Protein AF-A0A6C0K2D8-F1 (afdb_monomer_lite)

Sequence (80 aa):
MIVNALKNPLVGIVISFMFGVAIVMVLSPVCRGTSCMVVKAPPLHEVKDTVYHIGSKCYKFEPKGMDCPATGVIEAFQTI

Radius of gyration: 26.94 Å; chains: 1; bounding box: 56×22×70 Å

Foldseek 3Di:
DVVVQCPDPVSVVVVVVVVVVVVCVVPPPPQDPPNPDPDDDDDQVVLQVDWDDDDPDIDRDDDDDDDDDPDDDDDSDDDD

Organism: NCBI:txid1070528

Structure (mmCIF, N/CA/C/O backbone):
data_AF-A0A6C0K2D8-F1
#
_entry.id   AF-A0A6C0K2D8-F1
#
loop_
_atom_site.group_PDB
_atom_site.id
_atom_site.type_symbol
_atom_site.label_atom_id
_atom_site.label_alt_id
_atom_site.label_comp_id
_atom_site.label_asym_id
_atom_site.label_entity_id
_atom_site.label_seq_id
_atom_site.pdbx_PDB_ins_code
_atom_site.Cartn_x
_atom_site.Cartn_y
_atom_site.Cartn_z
_atom_site.occupancy
_atom_site.B_iso_or_equiv
_atom_site.auth_seq_id
_atom_site.auth_comp_id
_atom_site.auth_asym_id
_atom_site.auth_atom_id
_atom_site.pdbx_PDB_model_num
ATOM 1 N N . MET A 1 1 ? 24.389 -4.745 -39.530 1.00 59.84 1 MET A N 1
ATOM 2 C CA . MET A 1 1 ? 22.968 -4.638 -39.944 1.00 59.84 1 MET A CA 1
ATOM 3 C C . MET A 1 1 ? 22.063 -4.050 -38.854 1.00 59.84 1 MET A C 1
ATOM 5 O O . MET A 1 1 ? 21.298 -3.153 -39.170 1.00 59.84 1 MET A O 1
ATOM 9 N N . ILE A 1 2 ? 22.197 -4.446 -37.581 1.00 67.88 2 ILE A N 1
ATOM 10 C CA . ILE A 1 2 ? 21.365 -3.965 -36.447 1.00 67.88 2 ILE A CA 1
ATOM 11 C C . ILE A 1 2 ? 21.469 -2.442 -36.197 1.00 67.88 2 ILE A C 1
ATOM 13 O O . ILE A 1 2 ? 20.493 -1.779 -35.862 1.00 67.88 2 ILE A O 1
ATOM 17 N N . VAL A 1 3 ? 22.648 -1.863 -36.441 1.00 71.19 3 VAL A N 1
ATOM 18 C CA . VAL A 1 3 ? 22.938 -0.432 -36.222 1.00 71.19 3 VAL A CA 1
ATOM 19 C C . VAL A 1 3 ? 22.128 0.488 -37.152 1.00 71.19 3 VAL A C 1
ATOM 21 O O . VAL A 1 3 ? 21.789 1.603 -36.770 1.00 71.19 3 VAL A O 1
ATOM 24 N N . ASN A 1 4 ? 21.745 0.014 -38.347 1.00 70.12 4 ASN A N 1
ATOM 25 C CA . ASN A 1 4 ? 20.923 0.800 -39.276 1.00 70.12 4 ASN A CA 1
ATOM 26 C C . ASN A 1 4 ? 19.461 0.905 -38.821 1.00 70.12 4 ASN A C 1
ATOM 28 O O . ASN A 1 4 ? 18.812 1.908 -39.101 1.00 70.12 4 ASN A O 1
ATOM 32 N N . ALA A 1 5 ? 18.952 -0.097 -38.099 1.00 67.06 5 ALA A N 1
ATOM 33 C CA . ALA A 1 5 ? 17.600 -0.065 -37.549 1.00 67.06 5 ALA A CA 1
ATOM 34 C C . ALA A 1 5 ? 17.494 0.912 -36.362 1.00 67.06 5 ALA A C 1
ATOM 36 O O . ALA A 1 5 ? 16.503 1.628 -36.250 1.00 67.06 5 ALA A O 1
ATOM 37 N N . LEU A 1 6 ? 18.545 1.012 -35.537 1.00 67.06 6 LEU A N 1
ATOM 38 C CA . LEU A 1 6 ? 18.616 1.945 -34.402 1.00 67.06 6 LEU A CA 1
ATOM 39 C C . LEU A 1 6 ? 18.699 3.425 -34.808 1.00 67.06 6 LEU A C 1
ATOM 41 O O . LEU A 1 6 ? 18.422 4.298 -33.992 1.00 67.06 6 LEU A O 1
ATOM 45 N N . LYS A 1 7 ? 19.071 3.723 -36.057 1.00 75.25 7 LYS A N 1
ATOM 46 C CA . LYS A 1 7 ? 19.191 5.100 -36.557 1.00 75.25 7 LYS A CA 1
ATOM 47 C C . LYS A 1 7 ? 17.833 5.744 -36.867 1.00 75.25 7 LYS A C 1
ATOM 49 O O . LYS A 1 7 ? 17.770 6.948 -37.100 1.00 75.25 7 LYS A O 1
ATOM 54 N N . ASN A 1 8 ? 16.751 4.958 -36.862 1.00 85.25 8 ASN A N 1
ATOM 55 C CA . ASN A 1 8 ? 15.401 5.477 -37.028 1.00 85.25 8 ASN A CA 1
ATOM 56 C C . ASN A 1 8 ? 14.874 6.065 -35.710 1.00 85.25 8 ASN A C 1
ATOM 58 O O . ASN A 1 8 ? 14.790 5.338 -34.715 1.00 85.25 8 ASN A O 1
ATOM 62 N N . PRO A 1 9 ? 14.430 7.336 -35.699 1.00 81.62 9 PRO A N 1
ATOM 63 C CA . PRO A 1 9 ? 13.958 7.997 -34.481 1.00 81.62 9 PRO A CA 1
ATOM 64 C C . PRO A 1 9 ? 12.744 7.286 -33.864 1.00 81.62 9 PRO A C 1
ATOM 66 O O . PRO A 1 9 ? 12.618 7.215 -32.646 1.00 81.62 9 PRO A O 1
ATOM 69 N N . LEU A 1 10 ? 11.898 6.672 -34.696 1.00 85.62 10 LEU A N 1
ATOM 70 C CA . LEU A 1 10 ? 10.752 5.877 -34.247 1.00 85.62 10 LEU A CA 1
ATOM 71 C C . LEU A 1 10 ? 11.173 4.626 -33.464 1.00 85.62 10 LEU A C 1
ATOM 73 O O . LEU A 1 10 ? 10.567 4.298 -32.448 1.00 85.62 10 LEU A O 1
ATOM 77 N N . VAL A 1 11 ? 12.238 3.946 -33.898 1.00 86.12 11 VAL A N 1
ATOM 78 C CA . VAL A 1 11 ? 12.739 2.731 -33.239 1.00 86.12 11 VAL A CA 1
ATOM 79 C C . VAL A 1 11 ? 13.351 3.076 -31.880 1.00 86.12 11 VAL A C 1
ATOM 81 O O . VAL A 1 11 ? 13.111 2.365 -30.906 1.00 86.12 11 VAL A O 1
ATOM 84 N N . GLY A 1 12 ? 14.067 4.202 -31.784 1.00 87.19 12 GLY A N 1
ATOM 85 C CA . GLY A 1 12 ? 14.603 4.697 -30.512 1.00 87.19 12 GLY A CA 1
ATOM 86 C C . GLY A 1 12 ? 13.515 4.971 -29.467 1.00 87.19 12 GLY A C 1
ATOM 87 O O . GLY A 1 12 ? 13.662 4.576 -28.309 1.00 87.19 12 GLY A O 1
ATOM 88 N N . ILE A 1 13 ? 12.393 5.570 -29.882 1.00 90.06 13 ILE A N 1
ATOM 89 C CA . ILE A 1 13 ? 11.253 5.857 -28.995 1.00 90.06 13 ILE A CA 1
ATOM 90 C C . ILE A 1 13 ? 10.604 4.562 -28.490 1.00 90.06 13 ILE A C 1
ATOM 92 O O . ILE A 1 13 ? 10.378 4.415 -27.290 1.00 90.06 13 ILE A O 1
ATOM 96 N N . VAL A 1 14 ? 10.344 3.599 -29.380 1.00 92.69 14 VAL A N 1
ATOM 97 C CA . VAL A 1 14 ? 9.702 2.325 -29.010 1.00 92.69 14 VAL A CA 1
ATOM 98 C C . VAL A 1 14 ? 10.567 1.523 -28.037 1.00 92.69 14 VAL A C 1
ATOM 100 O O . VAL A 1 14 ? 10.054 0.982 -27.058 1.00 92.69 14 VAL A O 1
ATOM 103 N N . ILE A 1 15 ? 11.882 1.479 -28.266 1.00 90.81 15 ILE A N 1
ATOM 104 C CA . ILE A 1 15 ? 12.814 0.771 -27.381 1.00 90.81 15 ILE A CA 1
ATOM 105 C C . ILE A 1 15 ? 12.865 1.448 -26.008 1.00 90.81 15 ILE A C 1
ATOM 107 O O . ILE A 1 15 ? 12.749 0.765 -24.992 1.00 90.81 15 ILE A O 1
ATOM 111 N N . SER A 1 16 ? 12.975 2.780 -25.957 1.00 90.56 16 SER A N 1
ATOM 112 C CA . SER A 1 16 ? 12.967 3.526 -24.692 1.00 90.56 16 SER A CA 1
ATOM 113 C C . SER A 1 16 ? 11.681 3.281 -23.896 1.00 90.56 16 SER A C 1
ATOM 115 O O . SER A 1 16 ? 11.740 3.026 -22.692 1.00 90.56 16 SER A O 1
ATOM 117 N N . PHE A 1 17 ? 10.531 3.267 -24.575 1.00 94.44 17 PHE A N 1
ATOM 118 C CA . PHE A 1 17 ? 9.244 2.983 -23.951 1.00 94.44 17 PHE A CA 1
ATOM 119 C C . PHE A 1 17 ? 9.157 1.546 -23.417 1.00 94.44 17 PHE A C 1
ATOM 121 O O . PHE A 1 17 ? 8.768 1.346 -22.268 1.00 94.44 17 PHE A O 1
ATOM 128 N N . MET A 1 18 ? 9.576 0.545 -24.200 1.00 94.69 18 MET A N 1
ATOM 129 C CA . MET A 1 18 ? 9.596 -0.851 -23.746 1.00 94.69 18 MET A CA 1
ATOM 130 C C . MET A 1 18 ? 10.489 -1.052 -22.522 1.00 94.69 18 MET A C 1
ATOM 132 O O . MET A 1 18 ? 10.091 -1.751 -21.592 1.00 94.69 18 MET A O 1
ATOM 136 N N . PHE A 1 19 ? 11.665 -0.423 -22.493 1.00 94.25 19 PHE A N 1
ATOM 137 C CA . PHE A 1 19 ? 12.549 -0.487 -21.331 1.00 94.25 19 PHE A CA 1
ATOM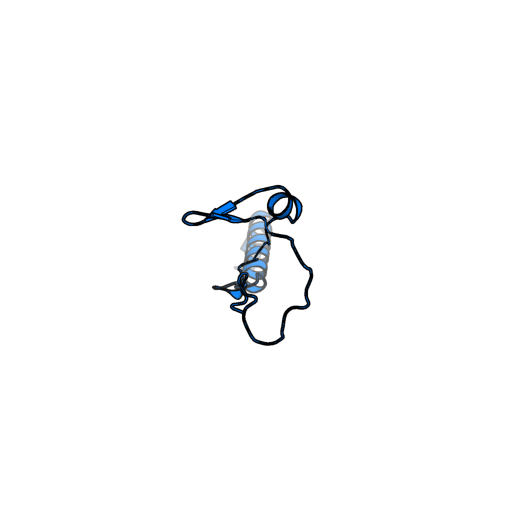 138 C C . PHE A 1 19 ? 11.941 0.203 -20.107 1.00 94.25 19 PHE A C 1
ATOM 140 O O . PHE A 1 19 ? 12.016 -0.345 -19.009 1.00 94.25 19 PHE A O 1
ATOM 147 N N . GLY A 1 20 ? 11.281 1.350 -20.286 1.00 93.62 20 GLY A N 1
ATOM 148 C CA . GLY A 1 20 ? 10.554 2.020 -19.206 1.00 93.62 20 GLY A CA 1
ATOM 149 C C . GLY A 1 20 ? 9.455 1.138 -18.610 1.00 93.62 20 GLY A C 1
ATOM 150 O O . GLY A 1 20 ? 9.384 0.967 -17.394 1.00 93.62 20 GLY A O 1
ATOM 151 N N . VAL A 1 21 ? 8.646 0.505 -19.461 1.00 94.38 21 VAL A N 1
ATOM 152 C CA . VAL A 1 21 ? 7.583 -0.416 -19.030 1.00 94.38 21 VAL A CA 1
ATOM 153 C C . VAL A 1 21 ? 8.161 -1.659 -18.347 1.00 94.38 21 VAL A C 1
ATOM 155 O O . VAL A 1 21 ? 7.657 -2.067 -17.302 1.00 94.38 21 VAL A O 1
ATOM 158 N N . ALA A 1 22 ? 9.245 -2.228 -18.878 1.00 93.31 22 ALA A N 1
ATOM 159 C CA . ALA A 1 22 ? 9.910 -3.382 -18.279 1.00 93.31 22 ALA A CA 1
ATOM 160 C C . ALA A 1 22 ? 10.433 -3.075 -16.866 1.00 93.31 22 ALA A C 1
ATOM 162 O O . ALA A 1 22 ? 10.238 -3.872 -15.949 1.00 93.31 22 ALA A O 1
ATOM 163 N N . ILE A 1 23 ? 11.036 -1.900 -16.667 1.00 92.69 23 ILE A N 1
ATOM 164 C CA . ILE A 1 23 ? 11.512 -1.458 -15.351 1.00 92.69 23 ILE A CA 1
ATOM 165 C C . ILE A 1 23 ? 10.338 -1.284 -14.381 1.00 92.69 23 ILE A C 1
ATOM 167 O O . ILE A 1 23 ? 10.408 -1.769 -13.254 1.00 92.69 23 ILE A O 1
ATOM 171 N N . VAL A 1 24 ? 9.244 -0.649 -14.815 1.00 91.50 24 VAL A N 1
ATOM 172 C CA . VAL A 1 24 ? 8.043 -0.479 -13.982 1.00 91.50 24 VAL A CA 1
ATOM 173 C C . VAL A 1 24 ? 7.465 -1.829 -13.571 1.00 91.50 24 VAL A C 1
ATOM 175 O O . VAL A 1 24 ? 7.126 -1.999 -12.408 1.00 91.50 24 VAL A O 1
ATOM 178 N N . MET A 1 25 ? 7.401 -2.808 -14.473 1.00 87.44 25 MET A N 1
ATOM 179 C CA . MET A 1 25 ? 6.897 -4.146 -14.148 1.00 87.44 25 MET A CA 1
ATOM 180 C C . MET A 1 25 ? 7.767 -4.868 -13.109 1.00 87.44 25 MET A C 1
ATOM 182 O O . MET A 1 25 ? 7.228 -5.533 -12.229 1.00 87.44 25 MET A O 1
ATOM 186 N N . VAL A 1 26 ? 9.094 -4.716 -13.178 1.00 85.56 26 VAL A N 1
ATOM 187 C CA . VAL A 1 26 ? 10.031 -5.345 -12.227 1.00 85.56 26 VAL A CA 1
ATOM 188 C C . VAL A 1 26 ? 10.023 -4.646 -10.865 1.00 85.56 26 VAL A C 1
ATOM 190 O O . VAL A 1 26 ? 10.089 -5.314 -9.837 1.00 85.56 26 VAL A O 1
ATOM 193 N N . LEU A 1 27 ? 9.954 -3.312 -10.850 1.00 82.06 27 LEU A N 1
ATOM 194 C CA . LEU A 1 27 ? 9.983 -2.513 -9.621 1.00 82.06 27 LEU A CA 1
ATOM 195 C C . LEU A 1 27 ? 8.607 -2.359 -8.969 1.00 82.06 27 LEU A C 1
ATOM 197 O O . LEU A 1 27 ? 8.532 -2.02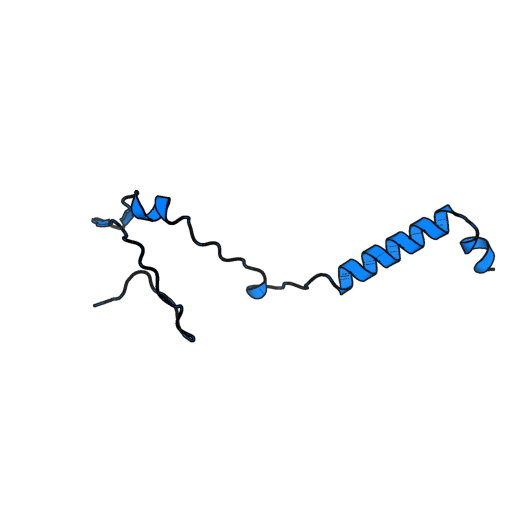8 -7.785 1.00 82.06 27 LEU A O 1
ATOM 201 N N . SER A 1 28 ? 7.521 -2.566 -9.719 1.00 79.62 28 SER A N 1
ATOM 202 C CA . SER A 1 28 ? 6.178 -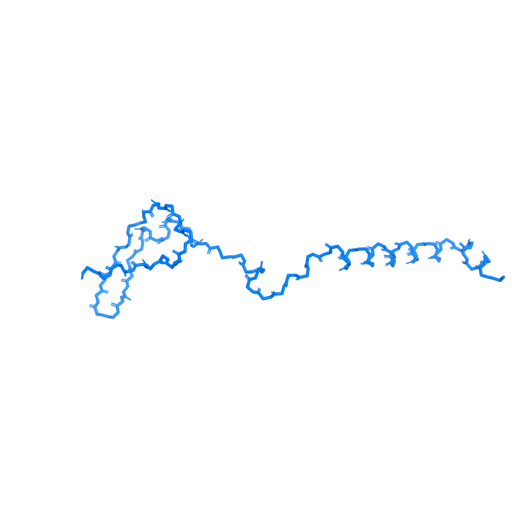2.519 -9.155 1.00 79.62 28 SER A CA 1
ATOM 203 C C . SER A 1 28 ? 6.067 -3.572 -8.052 1.00 79.62 28 SER A C 1
ATOM 205 O O . SER A 1 28 ? 6.434 -4.730 -8.273 1.00 79.62 28 SER A O 1
ATOM 207 N N . PRO A 1 29 ? 5.597 -3.200 -6.850 1.00 71.56 29 PRO A N 1
ATOM 208 C CA . PRO A 1 29 ? 5.435 -4.159 -5.776 1.00 71.56 29 PRO A CA 1
ATOM 209 C C . PRO A 1 29 ? 4.495 -5.261 -6.259 1.00 71.56 29 PRO A C 1
ATOM 211 O O . PRO A 1 29 ? 3.350 -5.001 -6.632 1.00 71.56 29 PRO A O 1
ATOM 214 N N . VAL A 1 30 ? 4.986 -6.502 -6.255 1.00 69.88 30 VAL A N 1
ATOM 215 C CA . VAL A 1 30 ? 4.206 -7.689 -6.620 1.00 69.88 30 VAL A CA 1
ATOM 216 C C . VAL A 1 30 ? 3.298 -8.025 -5.441 1.00 69.88 30 VAL A C 1
ATOM 218 O O . VAL A 1 30 ? 3.481 -9.006 -4.723 1.00 69.88 30 VAL A O 1
ATOM 221 N N . CYS A 1 31 ? 2.357 -7.129 -5.179 1.00 64.00 31 CYS A N 1
ATOM 222 C CA . CYS A 1 31 ? 1.463 -7.204 -4.048 1.00 64.00 31 CYS A CA 1
ATOM 223 C C . CYS A 1 31 ? 0.465 -8.336 -4.312 1.00 64.00 31 CYS A C 1
ATOM 225 O O . CYS A 1 31 ? -0.442 -8.218 -5.135 1.00 64.00 31 CYS A O 1
ATOM 227 N N . ARG A 1 32 ? 0.691 -9.483 -3.668 1.00 63.81 32 ARG A N 1
ATOM 228 C CA . ARG A 1 32 ? -0.112 -10.698 -3.829 1.00 63.81 32 ARG A CA 1
ATOM 229 C C . ARG A 1 32 ? -0.755 -11.053 -2.497 1.00 63.81 32 ARG A C 1
ATOM 231 O O . ARG A 1 32 ? -0.060 -11.312 -1.520 1.00 63.81 32 ARG A O 1
ATOM 238 N N . GLY A 1 33 ? -2.083 -11.110 -2.483 1.00 65.88 33 GLY A N 1
ATOM 239 C CA . GLY A 1 33 ? -2.857 -11.539 -1.320 1.00 65.88 33 GLY A CA 1
ATOM 240 C C . GLY A 1 33 ? -3.039 -10.452 -0.258 1.00 65.88 33 GLY A C 1
ATOM 241 O O . GLY A 1 33 ? -3.254 -9.281 -0.569 1.00 65.88 33 GLY A O 1
ATOM 242 N N . THR A 1 34 ? -2.989 -10.857 1.010 1.00 62.03 34 THR A N 1
ATOM 243 C CA . THR A 1 34 ? -3.326 -10.038 2.188 1.00 62.03 34 THR A CA 1
ATOM 244 C C . THR A 1 34 ? -2.378 -8.861 2.431 1.00 62.03 34 THR A C 1
ATOM 246 O O . THR A 1 34 ? -2.771 -7.898 3.081 1.00 62.03 34 THR A O 1
ATOM 249 N N . SER A 1 35 ? -1.171 -8.884 1.862 1.00 62.03 35 SER A N 1
ATOM 250 C CA . SER A 1 35 ? -0.181 -7.800 1.950 1.00 62.03 35 SER A CA 1
ATOM 251 C C . SER A 1 35 ? -0.535 -6.557 1.123 1.00 62.03 35 SER A C 1
ATOM 253 O O . SER A 1 35 ? 0.059 -5.504 1.338 1.00 62.03 35 SER A O 1
ATOM 255 N N . CYS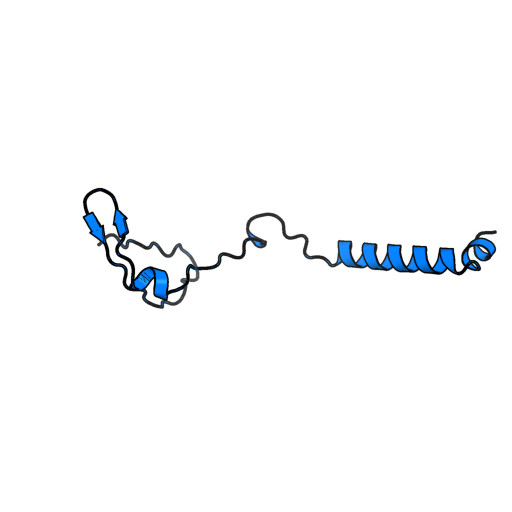 A 1 36 ? -1.514 -6.649 0.212 1.00 63.88 36 CYS A N 1
ATOM 256 C CA . CYS A 1 36 ? -2.014 -5.511 -0.571 1.00 63.88 36 CYS A CA 1
ATOM 257 C C . CYS A 1 36 ? -3.349 -4.953 -0.058 1.00 63.88 36 CYS A C 1
ATOM 259 O O . CYS A 1 36 ? -3.864 -3.968 -0.597 1.00 63.88 36 CYS A O 1
ATOM 261 N N . MET A 1 37 ? -3.953 -5.585 0.951 1.00 65.19 37 MET A N 1
ATOM 262 C CA . MET A 1 37 ? -5.234 -5.130 1.473 1.00 65.19 37 MET A CA 1
ATOM 263 C C . MET A 1 37 ? -5.010 -3.958 2.422 1.00 65.19 37 MET A C 1
ATOM 265 O O . MET A 1 37 ? -4.649 -4.128 3.584 1.00 65.19 37 MET A O 1
ATOM 269 N N . VAL A 1 38 ? -5.243 -2.748 1.919 1.00 69.38 38 VAL A N 1
ATOM 270 C CA . VAL A 1 38 ? -5.311 -1.550 2.756 1.00 69.38 38 VAL A CA 1
ATOM 271 C C . VAL A 1 38 ? -6.640 -1.588 3.507 1.00 69.38 38 VAL A C 1
ATOM 273 O O . VAL A 1 38 ? -7.672 -1.161 2.989 1.00 69.38 38 VAL A O 1
ATOM 276 N N . VAL A 1 39 ? -6.620 -2.132 4.724 1.00 67.25 39 VAL A N 1
ATOM 277 C CA . VAL A 1 39 ? -7.779 -2.129 5.622 1.00 67.25 39 VAL A CA 1
ATOM 278 C C . VAL A 1 39 ? -8.008 -0.694 6.088 1.00 67.25 39 VAL A C 1
ATOM 280 O O . VAL A 1 39 ? -7.325 -0.192 6.978 1.00 67.25 39 VAL A O 1
ATOM 283 N N . LYS A 1 40 ? -8.949 -0.001 5.445 1.00 71.38 40 LYS A N 1
ATOM 284 C CA . LYS A 1 40 ? -9.397 1.319 5.887 1.00 71.38 40 LYS A CA 1
ATOM 285 C C . LYS A 1 40 ? -10.476 1.132 6.941 1.00 71.38 40 LYS A C 1
ATOM 287 O O . LYS A 1 40 ? -11.524 0.559 6.653 1.00 71.38 40 LYS A O 1
ATOM 292 N N . ALA A 1 41 ? -10.219 1.624 8.147 1.00 70.69 41 ALA A N 1
ATOM 293 C CA . ALA A 1 41 ? -11.253 1.711 9.163 1.00 70.69 41 ALA A CA 1
ATOM 294 C C . ALA A 1 41 ? -12.366 2.674 8.697 1.00 70.69 41 ALA A C 1
ATOM 296 O O . ALA A 1 41 ? -12.068 3.665 8.017 1.00 70.69 41 ALA A O 1
ATOM 297 N N . PRO A 1 42 ? -13.637 2.406 9.045 1.00 73.44 42 PRO A N 1
ATOM 298 C CA . PRO A 1 42 ? -14.711 3.364 8.828 1.00 73.44 42 PRO A CA 1
ATOM 299 C C . PRO A 1 42 ? -14.418 4.660 9.602 1.00 73.44 42 PRO A C 1
ATOM 301 O O . PRO A 1 42 ? -13.772 4.629 10.655 1.00 73.44 42 PRO A O 1
ATOM 304 N N . PRO A 1 43 ? -14.863 5.816 9.094 1.00 77.38 43 PRO A N 1
ATOM 305 C CA . PRO A 1 43 ? -14.630 7.080 9.769 1.00 77.38 43 PRO A CA 1
ATOM 306 C C . PRO A 1 43 ? -15.350 7.121 11.129 1.00 77.38 43 PRO A C 1
ATOM 308 O O . PRO A 1 43 ? -16.495 6.700 11.262 1.00 77.38 43 PRO A O 1
ATOM 311 N N . LEU A 1 44 ? -14.671 7.657 12.150 1.00 75.38 44 LEU A N 1
ATOM 312 C CA . LEU A 1 44 ? -15.121 7.595 13.550 1.00 75.38 44 LEU A CA 1
ATOM 313 C C . LEU A 1 44 ? -16.463 8.294 13.826 1.00 75.38 44 LEU A C 1
ATOM 315 O O . LEU A 1 44 ? -17.148 7.924 14.776 1.00 75.38 44 LEU A O 1
ATOM 319 N N . HIS A 1 45 ? -16.833 9.298 13.026 1.00 74.69 45 HIS A N 1
ATOM 320 C CA . HIS A 1 45 ? -18.094 10.027 13.200 1.00 74.69 45 HIS A CA 1
ATOM 321 C C . HIS A 1 45 ? -19.308 9.147 12.875 1.00 74.69 45 HIS A C 1
ATOM 323 O O . HIS A 1 45 ? -20.246 9.091 13.662 1.00 74.69 45 HIS A O 1
ATOM 329 N N . GLU A 1 46 ? -19.235 8.363 11.795 1.00 71.56 46 GLU A N 1
ATOM 330 C CA . GLU A 1 46 ? -20.303 7.438 11.393 1.00 71.56 46 GLU A CA 1
ATOM 331 C C . GLU A 1 46 ? -20.573 6.385 12.473 1.00 71.56 46 GLU A C 1
ATOM 333 O O . GLU A 1 46 ? -21.718 6.036 12.740 1.00 71.56 46 GLU A O 1
ATOM 338 N N . VAL A 1 47 ? -19.524 5.905 13.146 1.00 77.94 47 VAL A N 1
ATOM 339 C CA . VAL A 1 47 ? -19.658 4.892 14.205 1.00 77.94 47 VAL A CA 1
ATOM 340 C C . VAL A 1 47 ? -20.255 5.479 15.489 1.00 77.94 47 VAL A C 1
ATOM 342 O O . VAL A 1 47 ? -20.988 4.789 16.194 1.00 77.94 47 VAL A O 1
ATOM 345 N N . LYS A 1 48 ? -19.958 6.746 15.807 1.00 77.25 48 LYS A N 1
ATOM 346 C CA . LYS A 1 48 ? -20.395 7.399 17.053 1.00 77.25 48 LYS A CA 1
ATOM 347 C C . LYS A 1 48 ? -21.842 7.900 16.994 1.00 77.25 48 LYS A C 1
ATOM 349 O O . LYS A 1 48 ? -22.548 7.868 18.008 1.00 77.25 48 LYS A O 1
ATOM 354 N N . ASP A 1 49 ? -22.263 8.381 15.828 1.00 80.00 49 ASP A N 1
ATOM 355 C CA . ASP A 1 49 ? -23.544 9.074 15.662 1.00 80.00 49 ASP A CA 1
ATOM 356 C C . ASP A 1 49 ? -24.680 8.141 15.214 1.00 80.00 49 ASP A C 1
ATOM 358 O O . ASP A 1 49 ? -25.841 8.551 15.178 1.00 80.00 49 ASP A O 1
ATOM 362 N N . THR A 1 50 ? -24.378 6.866 14.946 1.00 81.50 50 THR A N 1
ATOM 363 C CA . THR A 1 50 ? -25.366 5.869 14.522 1.00 81.50 50 THR A CA 1
ATOM 364 C C . THR A 1 50 ? -25.663 4.835 15.612 1.00 81.50 50 THR A C 1
ATOM 366 O O . THR A 1 50 ? -24.830 4.488 16.452 1.00 81.50 50 THR A O 1
ATOM 369 N N . VAL A 1 51 ? -26.909 4.357 15.624 1.00 84.75 51 VAL A N 1
ATOM 370 C CA . VAL A 1 51 ? -27.368 3.263 16.487 1.00 84.75 51 VAL A CA 1
ATOM 371 C C . VAL A 1 51 ? -27.559 2.035 15.610 1.00 84.75 51 VAL A C 1
ATOM 373 O O . VAL A 1 51 ? -28.299 2.080 14.627 1.00 84.75 51 VAL A O 1
ATOM 376 N N . TYR A 1 52 ? -26.911 0.934 15.972 1.00 83.31 52 TYR A N 1
ATOM 377 C CA . TYR A 1 52 ? -26.940 -0.303 15.204 1.00 83.31 52 TYR A CA 1
ATOM 378 C C . TYR A 1 52 ? -27.944 -1.279 15.807 1.00 83.31 52 TYR A C 1
ATOM 380 O O . TYR A 1 52 ? -27.907 -1.579 17.002 1.00 83.31 52 TYR A O 1
ATOM 388 N N . HIS A 1 53 ? -28.835 -1.804 14.972 1.00 85.94 53 HIS A N 1
ATOM 389 C CA . HIS A 1 53 ? -29.767 -2.855 15.363 1.00 85.94 53 HIS A CA 1
ATOM 390 C C . HIS A 1 53 ? -29.131 -4.224 15.101 1.00 85.94 53 HIS A C 1
ATOM 392 O O . HIS A 1 53 ? -28.961 -4.621 13.947 1.00 85.94 53 HIS A O 1
ATOM 398 N N . ILE A 1 54 ? -28.768 -4.941 16.165 1.00 83.88 54 ILE A N 1
ATOM 399 C CA . ILE A 1 54 ? -28.116 -6.253 16.080 1.00 83.88 54 ILE A CA 1
ATOM 400 C C . ILE A 1 54 ? -28.979 -7.266 16.836 1.00 83.88 54 ILE A C 1
ATOM 402 O O . ILE A 1 54 ? -29.169 -7.174 18.050 1.00 83.88 54 ILE A O 1
ATOM 406 N N . GLY A 1 55 ? -29.523 -8.245 16.110 1.00 83.88 55 GLY A N 1
ATOM 407 C CA . GLY A 1 55 ? -30.457 -9.225 16.667 1.00 83.88 55 GLY A CA 1
ATOM 408 C C . GLY A 1 55 ? -31.770 -8.569 17.095 1.00 83.88 55 GLY A C 1
ATOM 409 O O . GLY A 1 55 ? -32.526 -8.108 16.249 1.00 83.88 55 GLY A O 1
ATOM 410 N N . SER A 1 56 ? -32.041 -8.544 18.401 1.00 86.75 56 SER A N 1
ATOM 411 C CA . SER A 1 56 ? -33.250 -7.956 19.000 1.00 86.75 56 SER A CA 1
ATOM 412 C C . SER A 1 56 ? -32.980 -6.690 19.822 1.00 86.75 56 SER A C 1
ATOM 414 O O . SER A 1 56 ? -33.871 -6.211 20.524 1.00 86.75 56 SER A O 1
ATOM 416 N N . LYS A 1 57 ? -31.745 -6.171 19.795 1.00 85.38 57 LYS A N 1
ATOM 417 C CA . LYS A 1 57 ? -31.313 -5.051 20.637 1.00 85.38 57 LYS A CA 1
ATOM 418 C C . LYS A 1 57 ? -30.623 -3.969 19.807 1.00 85.38 57 LYS A C 1
ATOM 420 O O . LYS A 1 57 ? -29.970 -4.242 18.801 1.00 85.38 57 LYS A O 1
ATOM 425 N N . CYS A 1 58 ? -30.767 -2.731 20.266 1.00 85.12 58 CYS A N 1
ATOM 426 C CA . CYS A 1 58 ? -30.086 -1.570 19.708 1.00 85.12 58 CYS A CA 1
ATOM 427 C C . CYS A 1 58 ? -28.804 -1.297 20.499 1.00 85.12 58 CYS A C 1
ATOM 429 O O . CYS A 1 58 ? -28.842 -1.226 21.729 1.00 85.12 58 CYS A O 1
ATOM 431 N N . TYR A 1 59 ? -27.690 -1.116 19.794 1.00 81.81 59 TYR A N 1
ATOM 432 C CA . TYR A 1 59 ? -26.374 -0.854 20.366 1.00 81.81 59 TYR A CA 1
ATOM 433 C C . TYR A 1 59 ? -25.829 0.474 19.846 1.00 81.81 59 TYR A C 1
ATOM 435 O O . TYR A 1 59 ? -25.910 0.770 18.653 1.00 81.81 59 TYR A O 1
ATOM 443 N N . LYS A 1 60 ? -25.254 1.269 20.748 1.00 84.25 60 LYS A N 1
ATOM 444 C CA . LYS A 1 60 ? -24.480 2.462 20.407 1.00 84.25 60 LYS A CA 1
ATOM 445 C C . LYS A 1 60 ? -23.022 2.184 20.747 1.00 84.25 60 LYS A C 1
ATOM 447 O O . LYS A 1 60 ? -22.728 1.823 21.885 1.00 84.25 60 LYS A O 1
ATOM 452 N N . PHE A 1 61 ? -22.137 2.318 19.766 1.00 80.56 61 PHE A N 1
ATOM 453 C CA . PHE A 1 61 ? -20.711 2.080 19.958 1.00 80.56 61 PHE A CA 1
ATOM 454 C C . PHE A 1 61 ? -20.005 3.389 20.309 1.00 80.56 61 PHE A C 1
ATOM 456 O O . PHE A 1 61 ? -20.208 4.415 19.663 1.00 80.56 61 PHE A O 1
ATOM 463 N N . GLU A 1 62 ? -19.149 3.346 21.326 1.00 80.12 62 GLU A N 1
ATOM 464 C CA . GLU A 1 62 ? -18.247 4.447 21.651 1.00 80.12 62 GLU A CA 1
ATOM 465 C C . GLU A 1 62 ? -16.825 4.062 21.229 1.00 80.12 62 GLU A C 1
ATOM 467 O O . GLU A 1 62 ? -16.256 3.123 21.793 1.00 80.12 62 GLU A O 1
ATOM 472 N N . PRO A 1 63 ? -16.232 4.740 20.230 1.00 75.94 63 PRO A N 1
ATOM 473 C CA . PRO A 1 63 ? -14.885 4.411 19.793 1.00 75.94 63 PRO A CA 1
ATOM 474 C C . PRO A 1 63 ? -13.868 4.765 20.886 1.00 75.94 63 PRO A C 1
ATOM 476 O O . PRO A 1 63 ? -13.799 5.910 21.336 1.00 75.94 63 PRO A O 1
ATOM 479 N N . LYS A 1 64 ? -13.035 3.795 21.277 1.00 76.88 64 LYS A N 1
ATOM 480 C CA . LYS A 1 64 ? -11.836 4.015 22.098 1.00 76.88 64 LYS A CA 1
ATOM 481 C C . LYS A 1 64 ? -10.589 3.770 21.259 1.00 76.88 64 LYS A C 1
ATOM 483 O O . LYS A 1 64 ? -10.457 2.723 20.636 1.00 76.88 64 LYS A O 1
ATOM 488 N N . GLY A 1 65 ? -9.671 4.734 21.263 1.00 75.12 65 GLY A N 1
ATOM 489 C CA . GLY A 1 65 ? -8.327 4.527 20.733 1.00 75.12 65 GLY A CA 1
ATOM 490 C C . GLY A 1 65 ? -7.534 3.640 21.688 1.00 75.12 65 GLY A C 1
ATOM 491 O O . GLY A 1 65 ? -7.462 3.938 22.879 1.00 75.12 65 GLY A O 1
ATOM 492 N N . MET A 1 66 ? -6.969 2.555 21.174 1.00 76.00 66 MET A N 1
ATOM 493 C CA . MET A 1 66 ? -6.076 1.665 21.909 1.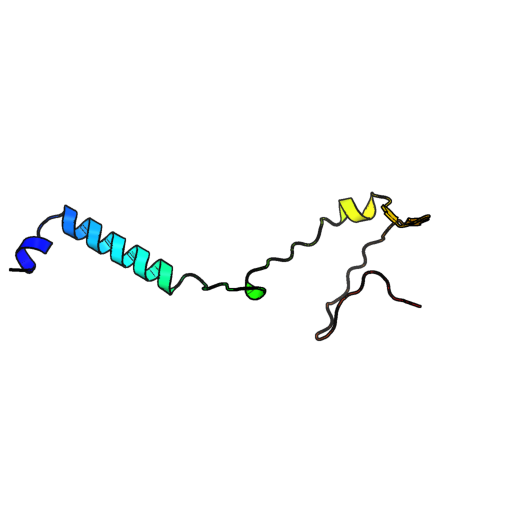00 76.00 66 MET A CA 1
ATOM 494 C C . MET A 1 66 ? -4.910 1.278 21.011 1.00 76.00 66 MET A C 1
ATOM 496 O O . MET A 1 66 ? -5.065 1.208 19.790 1.00 76.00 66 MET A O 1
ATOM 500 N N . ASP A 1 67 ? -3.756 1.027 21.617 1.00 77.81 67 ASP A N 1
ATOM 501 C CA . ASP A 1 67 ? -2.605 0.514 20.886 1.00 77.81 67 ASP A CA 1
ATOM 502 C C . ASP A 1 67 ? -2.884 -0.916 20.416 1.00 77.81 67 ASP A C 1
ATOM 504 O O . ASP A 1 67 ? -3.420 -1.745 21.159 1.00 77.81 67 ASP A O 1
ATOM 508 N N . CYS A 1 68 ? -2.528 -1.209 19.164 1.00 73.81 68 CYS A N 1
ATOM 509 C CA . CYS A 1 68 ? -2.675 -2.554 18.627 1.00 73.81 68 CYS A CA 1
ATOM 510 C C . CYS A 1 68 ? -1.709 -3.508 19.346 1.00 73.81 68 CYS A C 1
ATOM 512 O O . CYS A 1 68 ? -0.504 -3.237 19.376 1.00 73.81 68 CYS A O 1
ATOM 514 N N . PRO A 1 69 ? -2.190 -4.640 19.888 1.00 78.50 69 PRO A N 1
ATOM 515 C CA . PRO A 1 69 ? -1.305 -5.636 20.469 1.00 78.50 69 PRO A CA 1
ATOM 516 C C . PRO A 1 69 ? -0.405 -6.245 19.383 1.00 78.50 69 PRO A C 1
ATOM 518 O O . PRO A 1 69 ? -0.815 -6.409 18.235 1.00 78.50 69 PRO A O 1
ATOM 521 N N . ALA A 1 70 ? 0.829 -6.605 19.752 1.00 75.50 70 ALA A N 1
ATOM 522 C CA . ALA A 1 70 ? 1.801 -7.196 18.824 1.00 75.50 70 ALA A CA 1
ATOM 523 C C . ALA A 1 70 ? 1.345 -8.558 18.262 1.00 75.50 70 ALA A C 1
ATOM 525 O O . ALA A 1 70 ? 1.772 -8.965 17.183 1.00 75.50 70 ALA A O 1
ATOM 526 N N . THR A 1 71 ? 0.475 -9.259 18.991 1.00 72.50 71 THR A N 1
ATOM 527 C CA . THR A 1 71 ? -0.157 -10.514 18.588 1.00 72.50 71 THR A CA 1
ATOM 528 C C . THR A 1 71 ? -1.616 -10.527 19.055 1.00 72.50 71 THR A C 1
ATOM 530 O O . THR A 1 71 ? -1.920 -10.110 20.171 1.00 72.50 71 THR A O 1
ATOM 533 N N . GLY A 1 72 ? -2.527 -11.003 18.201 1.00 68.44 72 GLY A N 1
ATOM 534 C CA . GLY A 1 72 ? -3.961 -11.109 18.499 1.00 68.44 72 GLY A CA 1
ATOM 535 C C . GLY A 1 72 ? -4.855 -10.286 17.567 1.00 68.44 72 GLY A C 1
ATOM 536 O O . GLY A 1 72 ? -4.381 -9.591 16.671 1.00 68.44 72 GLY A O 1
ATOM 537 N N . VAL A 1 73 ? -6.165 -10.403 17.776 1.00 65.56 73 VAL A N 1
ATOM 538 C CA . VAL A 1 73 ? -7.215 -9.655 17.070 1.00 65.56 73 VAL A CA 1
ATOM 539 C C . VAL A 1 73 ? -7.899 -8.702 18.046 1.00 65.56 73 VAL A C 1
ATOM 541 O O . VAL A 1 73 ? -8.122 -9.048 19.206 1.00 65.56 73 VAL A O 1
ATOM 544 N N . ILE A 1 74 ? -8.202 -7.484 17.592 1.00 67.75 74 ILE A N 1
ATOM 545 C CA . ILE A 1 74 ? -9.013 -6.537 18.364 1.00 67.75 74 ILE A 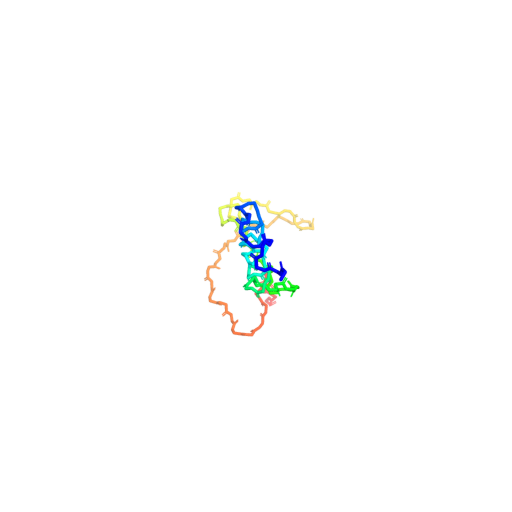CA 1
ATOM 546 C C . ILE A 1 74 ? -10.476 -6.879 18.087 1.00 67.75 74 ILE A C 1
ATOM 548 O O . ILE A 1 74 ? -11.031 -6.486 17.064 1.00 67.75 74 ILE A O 1
ATOM 552 N N . GLU A 1 75 ? -11.081 -7.649 18.985 1.00 67.19 75 GLU A N 1
ATOM 553 C CA . GLU A 1 75 ? -12.506 -7.970 18.920 1.00 67.19 75 GLU A CA 1
ATOM 554 C C . GLU A 1 75 ? -13.341 -6.779 19.407 1.00 67.19 75 GLU A C 1
ATOM 556 O O . GLU A 1 75 ? -13.062 -6.188 20.452 1.00 67.19 75 GLU A O 1
ATOM 561 N N . ALA A 1 76 ? -14.399 -6.440 18.667 1.00 61.62 76 ALA A N 1
ATOM 562 C CA . ALA A 1 76 ? -15.327 -5.364 19.037 1.00 61.62 76 ALA A CA 1
ATOM 563 C C . ALA A 1 76 ? -16.182 -5.706 20.275 1.00 61.62 76 ALA A C 1
ATOM 565 O O . ALA A 1 76 ? -16.773 -4.817 20.888 1.00 61.62 76 ALA A O 1
ATOM 566 N N . PHE A 1 77 ? -16.241 -6.987 20.650 1.00 61.34 77 PHE A N 1
ATOM 567 C CA . PHE A 1 77 ? -16.976 -7.489 21.803 1.00 61.34 77 PHE A CA 1
ATOM 568 C C . PHE A 1 77 ? -16.007 -8.225 22.726 1.00 61.34 77 PHE A C 1
ATOM 570 O O . PHE A 1 77 ? -15.690 -9.391 22.503 1.00 61.34 77 PHE A O 1
ATOM 577 N N . GLN A 1 78 ? -15.531 -7.558 23.778 1.00 60.59 78 GLN A N 1
ATOM 578 C CA . GLN A 1 78 ? -14.898 -8.282 24.875 1.00 60.59 78 GLN A CA 1
ATOM 579 C C . GLN A 1 78 ? -16.000 -9.000 25.658 1.00 60.59 78 GLN A C 1
ATOM 581 O O . GLN A 1 78 ? -16.868 -8.357 26.250 1.00 60.59 78 GLN A O 1
ATOM 586 N N . THR A 1 79 ? -16.001 -10.331 25.617 1.00 50.25 79 THR A N 1
ATOM 587 C CA . THR A 1 79 ? -16.784 -11.151 26.545 1.00 50.25 79 THR A CA 1
ATOM 588 C C . THR A 1 79 ? -16.252 -10.902 27.950 1.00 50.25 79 THR A C 1
ATOM 590 O O . THR A 1 79 ? -15.110 -11.255 28.241 1.00 50.25 79 THR A O 1
ATOM 593 N N . ILE A 1 80 ? -17.063 -10.238 28.771 1.00 43.00 80 ILE A N 1
ATOM 594 C CA . ILE A 1 80 ? -16.875 -10.144 30.223 1.00 43.00 80 ILE A CA 1
ATOM 595 C C . ILE A 1 80 ? -17.212 -11.504 30.831 1.00 43.00 80 ILE A C 1
ATOM 597 O O . ILE A 1 80 ? -18.232 -12.086 30.390 1.00 43.00 80 ILE A O 1
#

Secondary structure (DSSP, 8-state):
-HHHHHTSHHHHHHHHHHHHHHHHHHHS----GGGG---PPPPHHHHHH-EEEETTEEEE------PPPSSS---S----

pLDDT: mean 76.77, std 10.89, range [43.0, 94.69]